Protein AF-A0A3C1V152-F1 (afdb_monomer_lite)

Radius of gyration: 14.57 Å; chains: 1; bounding box: 27×28×37 Å

Structure (mmCIF, N/CA/C/O backbone):
data_AF-A0A3C1V152-F1
#
_entry.id   AF-A0A3C1V152-F1
#
loop_
_atom_site.group_PDB
_atom_site.id
_atom_site.type_symbol
_atom_site.label_atom_id
_atom_site.label_alt_id
_atom_site.label_comp_id
_atom_site.label_asym_id
_atom_site.label_entity_id
_atom_site.label_seq_id
_atom_site.pdbx_PDB_ins_code
_atom_site.Cartn_x
_atom_site.Cartn_y
_atom_site.Cartn_z
_atom_site.occupancy
_atom_site.B_iso_or_equiv
_atom_site.auth_seq_id
_atom_site.auth_comp_id
_atom_site.auth_asym_id
_atom_site.auth_atom_id
_atom_site.pdbx_PDB_model_num
ATOM 1 N N . SER A 1 1 ? -0.862 -12.257 -17.628 1.00 51.28 1 SER A N 1
ATOM 2 C CA . SER A 1 1 ? 0.033 -11.846 -18.726 1.00 51.28 1 SER A CA 1
ATOM 3 C C . SER A 1 1 ? 1.052 -10.876 -18.169 1.00 51.28 1 SER A C 1
ATOM 5 O O . SER A 1 1 ? 0.634 -9.961 -17.474 1.00 51.28 1 SER A O 1
ATOM 7 N N . ALA A 1 2 ? 2.347 -11.104 -18.389 1.00 55.53 2 ALA A N 1
ATOM 8 C CA . ALA A 1 2 ? 3.395 -10.176 -17.960 1.00 55.53 2 ALA A CA 1
ATOM 9 C C . ALA A 1 2 ? 3.550 -9.044 -18.988 1.00 55.53 2 ALA A C 1
ATOM 11 O O . ALA A 1 2 ? 3.337 -9.268 -20.181 1.00 55.53 2 ALA A O 1
ATOM 12 N N . ILE A 1 3 ? 3.893 -7.845 -18.520 1.00 61.53 3 ILE A N 1
ATOM 13 C CA . ILE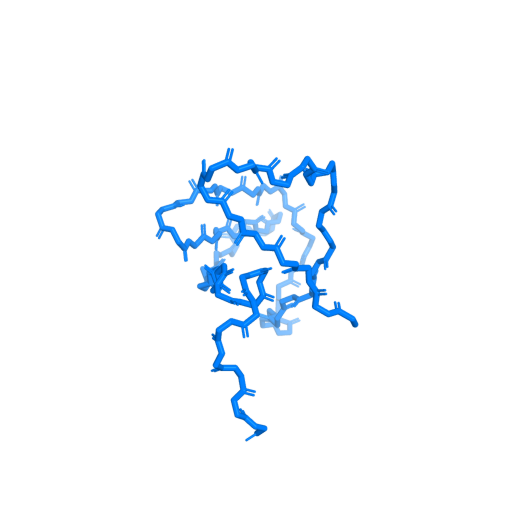 A 1 3 ? 4.214 -6.692 -19.366 1.00 61.53 3 ILE A CA 1
ATOM 14 C C . ILE A 1 3 ? 5.739 -6.637 -19.472 1.00 61.53 3 ILE A C 1
ATOM 16 O O . ILE A 1 3 ? 6.432 -6.756 -18.468 1.00 61.53 3 ILE A O 1
ATOM 20 N N . THR A 1 4 ? 6.278 -6.492 -20.681 1.00 63.81 4 THR A N 1
ATOM 21 C CA . THR A 1 4 ? 7.723 -6.324 -20.870 1.00 63.81 4 THR A CA 1
ATOM 22 C C . THR A 1 4 ? 8.069 -4.844 -20.772 1.00 63.81 4 THR A C 1
ATOM 24 O O . THR A 1 4 ? 7.673 -4.055 -21.629 1.00 63.81 4 THR A O 1
ATOM 27 N N . CYS A 1 5 ? 8.804 -4.468 -19.730 1.00 60.34 5 CYS A N 1
ATOM 28 C CA . CYS A 1 5 ? 9.303 -3.109 -19.527 1.00 60.34 5 CYS A CA 1
ATOM 29 C C . CYS A 1 5 ? 10.773 -3.011 -19.971 1.00 60.34 5 CYS A C 1
ATOM 31 O O . CYS A 1 5 ? 11.557 -3.926 -19.731 1.00 60.34 5 CYS A O 1
ATOM 33 N N . SER A 1 6 ? 11.149 -1.909 -20.624 1.00 66.19 6 SER A N 1
ATOM 34 C CA . SER A 1 6 ? 12.520 -1.614 -21.060 1.00 66.19 6 SER A CA 1
ATOM 35 C C . SER A 1 6 ? 12.825 -0.138 -20.831 1.00 66.19 6 SER A C 1
ATOM 37 O O . SER A 1 6 ? 11.983 0.707 -21.127 1.00 66.19 6 SER A O 1
ATOM 39 N N . ASP A 1 7 ? 14.038 0.182 -20.384 1.00 63.06 7 ASP A N 1
ATOM 40 C CA . ASP A 1 7 ? 14.483 1.574 -20.221 1.00 63.06 7 ASP A CA 1
ATOM 41 C C . ASP A 1 7 ? 14.627 2.304 -21.566 1.00 63.06 7 ASP A C 1
ATOM 43 O O . ASP A 1 7 ? 14.464 3.519 -21.643 1.00 63.06 7 ASP A O 1
ATOM 47 N N . ALA A 1 8 ? 14.898 1.564 -22.649 1.00 72.19 8 ALA A N 1
ATOM 48 C CA . ALA A 1 8 ? 15.015 2.126 -23.995 1.00 72.19 8 ALA A CA 1
ATOM 49 C C . ALA A 1 8 ? 13.650 2.516 -24.588 1.00 72.19 8 ALA A C 1
ATOM 51 O O . ALA A 1 8 ? 13.565 3.431 -25.406 1.00 72.19 8 ALA A O 1
ATOM 52 N N . THR A 1 9 ? 12.582 1.833 -24.170 1.00 67.88 9 THR A N 1
ATOM 53 C CA . THR A 1 9 ? 11.197 2.121 -24.560 1.00 67.88 9 THR A CA 1
ATOM 54 C C . THR A 1 9 ? 10.289 1.927 -23.345 1.00 67.88 9 THR A C 1
ATOM 56 O O . THR A 1 9 ? 9.735 0.833 -23.171 1.00 67.88 9 THR A O 1
ATOM 59 N N . PRO A 1 10 ? 10.143 2.955 -22.487 1.00 65.50 10 PRO A N 1
ATOM 60 C CA . PRO A 1 10 ? 9.324 2.848 -21.289 1.00 65.50 10 PRO A CA 1
ATOM 61 C C . PRO A 1 10 ? 7.894 2.460 -21.662 1.00 65.50 10 PRO A C 1
ATOM 63 O O . PRO A 1 10 ? 7.262 3.103 -22.503 1.00 65.50 10 PRO A O 1
ATOM 66 N N . ALA A 1 11 ? 7.387 1.389 -21.055 1.00 67.69 11 ALA A N 1
ATOM 67 C CA . ALA A 1 11 ? 6.004 0.982 -21.252 1.00 67.69 11 ALA A CA 1
ATOM 68 C C . ALA A 1 11 ? 5.074 2.029 -20.615 1.00 67.69 11 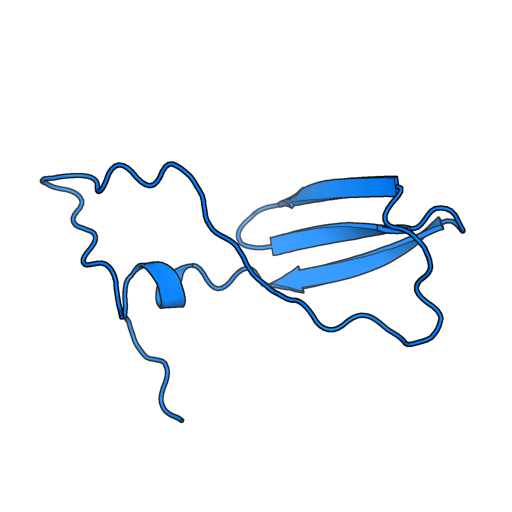ALA A C 1
ATOM 70 O O . ALA A 1 11 ? 5.196 2.320 -19.426 1.00 67.69 11 ALA A O 1
ATOM 71 N N . ASP A 1 12 ? 4.140 2.582 -21.395 1.00 69.38 12 ASP A N 1
ATOM 72 C CA . ASP A 1 12 ? 3.112 3.501 -20.887 1.00 69.38 12 ASP A CA 1
ATOM 73 C C . ASP A 1 12 ? 2.061 2.705 -20.095 1.00 69.38 12 ASP A C 1
ATOM 75 O O . ASP A 1 12 ? 1.101 2.168 -20.657 1.00 69.38 12 ASP A O 1
ATOM 79 N N . ILE A 1 13 ? 2.267 2.577 -18.781 1.00 67.94 13 ILE A N 1
ATOM 80 C CA . ILE A 1 13 ? 1.333 1.901 -17.877 1.00 67.94 13 ILE A CA 1
ATOM 81 C C . ILE A 1 13 ? 0.408 2.941 -17.251 1.00 67.94 13 ILE A C 1
ATOM 83 O O . ILE A 1 13 ? 0.782 3.670 -16.336 1.00 67.94 13 ILE A O 1
ATOM 87 N N . ARG A 1 14 ? -0.840 2.969 -17.723 1.00 64.44 14 ARG A N 1
ATOM 88 C CA . ARG A 1 14 ? -1.844 3.949 -17.275 1.00 64.44 14 ARG A CA 1
ATOM 89 C C . ARG A 1 14 ? -2.595 3.546 -16.012 1.00 64.44 14 ARG A C 1
ATOM 91 O O . ARG A 1 14 ? -3.168 4.401 -15.345 1.00 6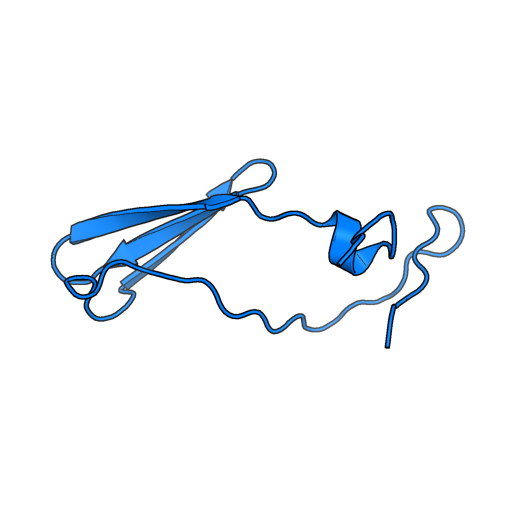4.44 14 ARG A O 1
ATOM 98 N N . SER A 1 15 ? -2.624 2.254 -15.691 1.00 61.66 15 SER A N 1
ATOM 99 C CA . SER A 1 15 ? -3.270 1.745 -14.481 1.00 61.66 15 SER A CA 1
ATOM 100 C C . SER A 1 15 ? -2.716 0.380 -14.092 1.00 61.66 15 SER A C 1
ATOM 102 O O . SER A 1 15 ? -2.613 -0.505 -14.942 1.00 61.66 15 SER A O 1
ATOM 104 N N . ILE A 1 16 ? -2.450 0.188 -12.801 1.00 65.44 16 ILE A N 1
ATOM 105 C CA . ILE A 1 16 ? -2.164 -1.116 -12.198 1.00 65.44 16 ILE A CA 1
ATOM 106 C C . ILE A 1 16 ? -3.221 -1.354 -11.122 1.00 65.44 16 ILE A C 1
ATOM 108 O O . ILE A 1 16 ? -3.492 -0.471 -10.311 1.00 65.44 16 ILE A O 1
ATOM 112 N N . GLN A 1 17 ? -3.824 -2.540 -11.121 1.00 67.00 17 GLN A N 1
ATOM 113 C CA . GLN A 1 17 ? -4.714 -2.993 -10.055 1.00 67.00 17 GLN A CA 1
ATOM 114 C C . GLN A 1 17 ? -4.028 -4.130 -9.303 1.00 67.00 17 GLN A C 1
ATOM 116 O O . GLN A 1 17 ? -3.539 -5.077 -9.917 1.00 67.00 17 GLN A O 1
ATOM 121 N N . GLY A 1 18 ? -3.983 -4.024 -7.978 1.00 71.00 18 GLY A N 1
ATOM 122 C CA . GLY A 1 18 ? -3.417 -5.034 -7.092 1.00 71.00 18 GLY A CA 1
ATOM 123 C C . GLY A 1 18 ? -4.319 -5.253 -5.884 1.00 71.00 18 GLY A C 1
ATOM 124 O O . GLY A 1 18 ? -5.110 -4.382 -5.525 1.00 71.00 18 GLY A O 1
ATOM 125 N N . ALA A 1 19 ? -4.195 -6.423 -5.264 1.00 77.44 19 ALA A N 1
ATOM 126 C CA . ALA A 1 19 ? -4.832 -6.738 -3.994 1.00 77.44 19 ALA A CA 1
ATOM 127 C C . ALA A 1 19 ? -3.742 -6.992 -2.952 1.00 77.44 19 ALA A C 1
ATOM 129 O O . ALA A 1 19 ? -2.765 -7.686 -3.233 1.00 77.44 19 ALA A O 1
ATOM 130 N N . VAL A 1 20 ? -3.913 -6.433 -1.757 1.00 79.00 20 VAL A N 1
ATOM 131 C CA . VAL A 1 20 ? -3.000 -6.631 -0.631 1.00 79.00 20 VAL A CA 1
ATOM 132 C C . VAL A 1 20 ? -3.765 -7.224 0.541 1.00 79.00 20 VAL A C 1
ATOM 134 O O . VAL A 1 20 ? -4.928 -6.890 0.767 1.00 79.00 20 VAL A O 1
ATOM 137 N N . SER A 1 21 ? -3.123 -8.132 1.273 1.00 83.19 21 SER A N 1
ATOM 138 C CA . SER A 1 21 ? -3.707 -8.678 2.497 1.00 83.19 21 SER A CA 1
ATOM 139 C C . SER A 1 21 ? -3.562 -7.660 3.620 1.00 83.19 21 SER A C 1
ATOM 141 O O . SER A 1 21 ? -2.466 -7.163 3.867 1.00 83.19 21 SER A O 1
ATOM 143 N N . VAL A 1 22 ? -4.662 -7.377 4.310 1.00 86.69 22 VAL A N 1
ATOM 144 C CA . VAL A 1 22 ? -4.693 -6.537 5.511 1.00 86.69 22 VAL A CA 1
ATOM 145 C C . VAL A 1 22 ? -5.236 -7.354 6.688 1.00 86.69 22 VAL A C 1
ATOM 147 O O . VAL A 1 22 ? -5.947 -8.339 6.464 1.00 86.69 22 VAL A O 1
ATOM 150 N N . PRO A 1 23 ? -4.907 -7.000 7.942 1.00 89.50 23 PRO A N 1
ATOM 151 C CA . PRO A 1 23 ? -5.490 -7.643 9.115 1.00 89.50 23 PRO A CA 1
ATOM 152 C C . PRO A 1 23 ? -7.021 -7.606 9.076 1.00 89.50 23 PRO A C 1
ATOM 154 O O . PRO A 1 23 ? -7.607 -6.639 8.604 1.00 89.50 23 PRO A O 1
ATOM 157 N N . ALA A 1 24 ? -7.684 -8.615 9.645 1.00 92.62 24 ALA A N 1
ATOM 158 C CA . ALA A 1 24 ? -9.152 -8.668 9.684 1.00 92.62 24 ALA A CA 1
ATOM 159 C C . ALA A 1 24 ? -9.794 -7.488 10.443 1.00 92.62 24 ALA A C 1
ATOM 161 O O . ALA A 1 24 ? -10.969 -7.194 10.252 1.00 92.62 24 ALA A O 1
ATOM 162 N N . THR A 1 25 ? -9.029 -6.822 11.311 1.00 92.94 25 THR A N 1
ATOM 163 C CA . THR A 1 25 ? -9.447 -5.616 12.038 1.00 92.94 25 THR A CA 1
ATOM 164 C C . THR A 1 25 ? -9.332 -4.338 11.215 1.00 92.94 25 THR A C 1
ATOM 166 O O . THR A 1 25 ? -9.770 -3.291 11.683 1.00 92.94 25 THR A O 1
ATOM 169 N N . PHE A 1 26 ? -8.707 -4.403 10.040 1.00 94.75 26 PHE A N 1
ATOM 170 C CA . PHE A 1 26 ? -8.476 -3.245 9.198 1.00 94.75 26 PHE A CA 1
ATOM 171 C C . PHE A 1 26 ? -9.790 -2.852 8.522 1.00 94.75 26 PHE A C 1
ATOM 173 O O . PHE A 1 26 ? -10.340 -3.598 7.710 1.00 94.75 26 PHE A O 1
ATOM 180 N N . ASP A 1 27 ? -10.313 -1.692 8.906 1.00 93.50 27 ASP A N 1
ATOM 181 C CA . ASP A 1 27 ? -11.543 -1.134 8.364 1.00 93.50 27 ASP A CA 1
ATOM 182 C C . ASP A 1 27 ? -11.279 -0.390 7.043 1.00 93.50 27 ASP A C 1
ATOM 184 O O . ASP A 1 27 ? -10.438 -0.790 6.234 1.00 93.50 27 ASP A O 1
ATOM 188 N N . ARG A 1 28 ? -12.046 0.660 6.744 1.00 94.44 28 ARG A N 1
ATOM 189 C CA . ARG A 1 28 ? -11.933 1.363 5.463 1.00 94.44 28 ARG A CA 1
ATOM 190 C C . ARG A 1 28 ? -10.601 2.093 5.362 1.00 94.44 28 ARG A C 1
ATOM 192 O O . ARG A 1 28 ? -10.174 2.737 6.312 1.00 94.44 28 ARG A O 1
ATOM 199 N N . VAL A 1 29 ? -9.978 2.033 4.186 1.00 93.50 29 VAL A N 1
ATOM 200 C CA . VAL A 1 29 ? -8.803 2.853 3.872 1.00 93.50 29 VAL A CA 1
ATOM 201 C C . VAL A 1 29 ? -9.233 4.317 3.828 1.00 93.50 29 VAL A C 1
ATOM 203 O O . VAL A 1 29 ? -10.081 4.688 3.019 1.00 93.50 29 VAL A O 1
ATOM 206 N N . ALA A 1 30 ? -8.625 5.136 4.678 1.00 95.75 30 ALA A N 1
ATOM 207 C CA . ALA A 1 30 ? -8.777 6.585 4.678 1.00 95.75 30 ALA A CA 1
ATOM 208 C C . ALA A 1 30 ? -7.700 7.263 3.819 1.00 95.75 30 ALA A C 1
ATOM 210 O O . ALA A 1 30 ? -7.960 8.285 3.188 1.00 95.75 30 ALA A O 1
ATOM 211 N N . GLU A 1 31 ? -6.487 6.705 3.797 1.00 94.38 31 GLU A N 1
ATOM 212 C CA . GLU A 1 31 ? -5.336 7.302 3.121 1.00 94.38 31 GLU A CA 1
ATOM 213 C C . GLU A 1 31 ? -4.353 6.235 2.629 1.00 94.38 31 GLU A C 1
ATOM 215 O O . GLU A 1 31 ? -4.201 5.172 3.240 1.00 94.38 31 GLU A O 1
ATOM 220 N N . ILE A 1 32 ? -3.679 6.542 1.520 1.00 91.25 32 ILE A N 1
ATOM 221 C CA . ILE A 1 32 ? -2.611 5.730 0.937 1.00 91.25 32 ILE A CA 1
ATOM 222 C C . ILE A 1 32 ? -1.371 6.611 0.814 1.00 91.25 32 ILE A C 1
ATOM 224 O O . ILE A 1 32 ? -1.391 7.612 0.098 1.00 91.25 32 ILE A O 1
ATOM 228 N N . CYS A 1 33 ? -0.291 6.210 1.475 1.00 89.56 33 CYS A N 1
ATOM 229 C CA . CYS A 1 33 ? 1.013 6.851 1.372 1.00 89.56 33 CYS A CA 1
ATOM 230 C C . CYS A 1 33 ? 1.946 5.976 0.535 1.00 89.56 33 CYS A C 1
ATOM 232 O O . CYS A 1 33 ? 2.078 4.781 0.799 1.00 89.56 33 CYS A O 1
ATOM 234 N N . PHE A 1 34 ? 2.609 6.574 -0.452 1.00 86.69 34 PHE A N 1
ATOM 235 C CA . PHE A 1 34 ? 3.601 5.895 -1.282 1.00 86.69 34 PHE A CA 1
ATOM 236 C C . PHE A 1 34 ? 4.998 6.151 -0.720 1.00 86.69 34 PHE A C 1
ATOM 238 O O . PHE A 1 34 ? 5.386 7.306 -0.533 1.00 86.69 34 PHE A O 1
ATOM 245 N N . GLY A 1 35 ? 5.722 5.072 -0.432 1.00 84.12 35 GLY A N 1
ATOM 246 C CA . GLY A 1 35 ? 7.108 5.093 0.026 1.00 84.12 35 GLY A CA 1
ATOM 247 C C . GLY A 1 35 ? 8.060 4.518 -1.021 1.00 84.12 35 GLY A C 1
ATOM 248 O O . GLY A 1 35 ? 7.676 4.252 -2.163 1.00 84.12 35 GLY A O 1
ATOM 249 N N . ASP A 1 36 ? 9.313 4.306 -0.625 1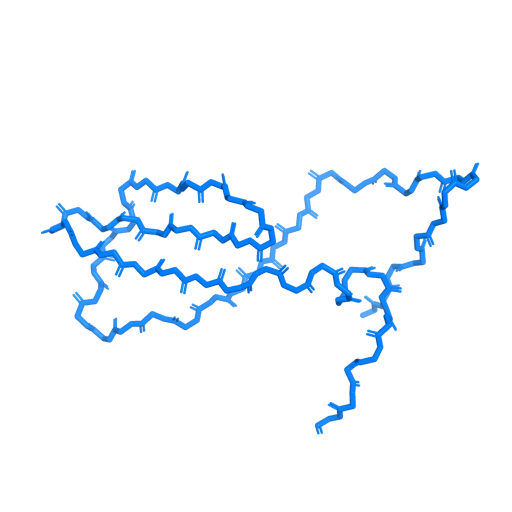.00 85.25 36 ASP A N 1
ATOM 250 C CA . ASP A 1 36 ? 10.296 3.635 -1.473 1.00 85.25 36 ASP A CA 1
ATOM 251 C C . ASP A 1 36 ? 10.027 2.122 -1.499 1.00 85.25 36 ASP A C 1
ATOM 253 O O . ASP A 1 36 ? 10.260 1.421 -0.518 1.00 85.25 36 ASP A O 1
ATOM 257 N N . ASN A 1 37 ? 9.509 1.617 -2.624 1.00 82.69 37 ASN A N 1
ATOM 258 C CA . ASN A 1 37 ? 9.113 0.213 -2.818 1.00 82.69 37 ASN A CA 1
ATOM 259 C C . ASN A 1 37 ? 8.071 -0.311 -1.819 1.00 82.69 37 ASN A C 1
ATOM 261 O O . ASN A 1 37 ? 8.007 -1.510 -1.543 1.00 82.69 37 ASN A O 1
ATOM 265 N N . GLU A 1 38 ? 7.215 0.565 -1.303 1.00 87.00 38 GLU A N 1
ATOM 266 C CA . GLU A 1 38 ? 6.146 0.195 -0.383 1.00 87.00 38 GLU A CA 1
ATOM 267 C C . GLU A 1 38 ? 4.953 1.140 -0.485 1.00 87.00 38 GLU A C 1
ATOM 269 O O . GLU A 1 38 ? 5.049 2.278 -0.954 1.00 87.00 38 GLU A O 1
ATOM 274 N N . ILE A 1 39 ? 3.815 0.653 -0.008 1.00 89.69 39 ILE A N 1
ATOM 275 C CA . ILE A 1 39 ? 2.652 1.483 0.280 1.00 89.69 39 ILE A CA 1
ATOM 276 C C . ILE A 1 39 ? 2.285 1.327 1.744 1.00 89.69 39 ILE A C 1
ATOM 278 O O . ILE A 1 39 ? 2.328 0.227 2.291 1.00 89.69 39 ILE A O 1
ATOM 282 N N . THR A 1 40 ? 1.877 2.422 2.368 1.00 92.81 40 THR A N 1
ATOM 283 C CA . THR A 1 40 ? 1.285 2.400 3.701 1.00 92.81 40 THR A CA 1
ATOM 284 C C . THR A 1 40 ? -0.179 2.791 3.596 1.00 92.81 40 THR A C 1
ATOM 286 O O . THR A 1 40 ? -0.515 3.870 3.111 1.00 92.81 40 THR A O 1
ATOM 289 N N . LEU A 1 41 ? -1.052 1.894 4.042 1.00 94.12 41 LEU A N 1
ATOM 290 C CA . LEU A 1 41 ? -2.484 2.118 4.149 1.00 94.12 41 LEU A CA 1
ATOM 291 C C . LEU A 1 41 ? -2.797 2.598 5.562 1.00 94.12 41 LEU A C 1
ATOM 293 O O . LEU A 1 41 ? -2.446 1.920 6.532 1.00 94.12 41 LEU A O 1
ATOM 297 N N . ARG A 1 42 ? -3.496 3.728 5.674 1.00 96.12 42 ARG A N 1
ATOM 298 C CA . ARG A 1 42 ? -4.090 4.185 6.932 1.00 96.12 42 ARG A CA 1
ATOM 299 C C . ARG A 1 42 ? -5.588 3.966 6.894 1.00 96.12 42 ARG A C 1
ATOM 301 O O . ARG A 1 42 ? -6.255 4.384 5.947 1.00 96.12 42 ARG A O 1
ATOM 308 N N . SER A 1 43 ? -6.107 3.317 7.921 1.00 96.38 43 SER A N 1
ATOM 309 C CA . SER A 1 43 ? -7.529 3.054 8.058 1.00 96.38 43 SER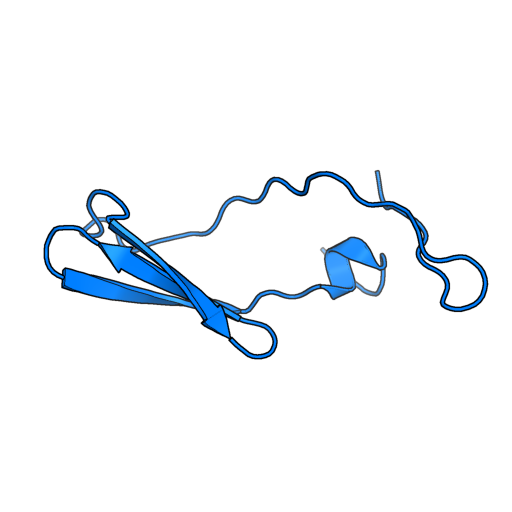 A CA 1
ATOM 310 C C . SER A 1 43 ? -8.268 4.228 8.722 1.00 96.38 43 SER A C 1
ATOM 312 O O . SER A 1 43 ? -7.641 5.087 9.350 1.00 96.38 43 SER A O 1
ATOM 314 N N . GLU A 1 44 ? -9.595 4.290 8.595 1.00 97.00 44 GLU A N 1
ATOM 315 C CA . GLU A 1 44 ? -10.433 5.312 9.250 1.00 97.00 44 GLU A CA 1
ATOM 316 C C . GLU A 1 44 ? -10.321 5.250 10.781 1.00 97.00 44 GLU A C 1
ATOM 318 O O . GLU A 1 44 ? -10.251 6.293 11.434 1.00 97.00 44 GLU A O 1
ATOM 323 N N . SER A 1 45 ? -10.206 4.047 11.352 1.00 96.00 45 SER A N 1
ATOM 324 C CA . SER A 1 45 ? -9.916 3.848 12.780 1.00 96.00 45 SER A CA 1
ATOM 325 C C . SER A 1 45 ? -8.469 4.176 13.187 1.00 96.00 45 SER A C 1
ATOM 327 O O . SER A 1 45 ? -8.146 4.154 14.376 1.00 96.00 45 SER A O 1
ATOM 329 N N . GLY A 1 46 ? -7.600 4.513 12.228 1.00 95.69 46 GLY A N 1
ATOM 330 C CA . GLY A 1 46 ? -6.213 4.922 12.455 1.00 95.69 46 GLY A CA 1
ATOM 331 C C . GLY A 1 46 ? -5.190 3.784 12.452 1.00 95.69 46 GLY A C 1
ATOM 332 O O . GLY A 1 46 ? -4.024 4.033 12.761 1.00 95.69 46 GLY A O 1
ATOM 333 N N . GLN A 1 47 ? -5.577 2.554 12.096 1.00 96.06 47 GLN A N 1
ATOM 334 C CA . GLN A 1 47 ? -4.619 1.458 11.928 1.00 96.06 47 GLN A CA 1
ATOM 335 C C . GLN A 1 47 ? -3.719 1.708 10.714 1.00 96.06 47 GLN A C 1
ATOM 337 O O . GLN A 1 47 ? -4.150 2.274 9.711 1.00 96.06 47 GLN A O 1
ATOM 342 N N . LEU A 1 48 ? -2.466 1.260 10.801 1.00 95.69 48 LEU A N 1
ATOM 343 C CA . LEU A 1 48 ? -1.481 1.367 9.728 1.00 95.69 48 LEU A CA 1
ATOM 344 C C . LEU A 1 48 ? -1.035 -0.021 9.282 1.00 95.69 48 LEU A C 1
ATOM 346 O O . LEU A 1 48 ? -0.705 -0.868 10.113 1.00 95.69 48 LEU A O 1
ATOM 350 N N . VAL A 1 49 ? -1.004 -0.234 7.969 1.00 93.38 49 VAL A N 1
ATOM 351 C CA . VAL A 1 49 ? -0.443 -1.437 7.348 1.00 93.38 49 VAL A CA 1
ATOM 352 C C . VAL A 1 49 ? 0.498 -1.013 6.237 1.00 93.38 49 VAL A C 1
ATOM 354 O O . VAL A 1 49 ? 0.077 -0.372 5.276 1.00 93.38 49 VAL A O 1
ATOM 357 N N . THR A 1 50 ? 1.761 -1.406 6.357 1.00 92.62 50 THR A N 1
ATOM 358 C CA . THR A 1 50 ? 2.768 -1.214 5.314 1.00 92.62 50 THR A CA 1
ATOM 359 C C . THR A 1 50 ? 2.916 -2.501 4.522 1.00 92.62 50 THR A C 1
ATOM 361 O O . THR A 1 50 ? 3.100 -3.578 5.092 1.00 92.62 50 THR A O 1
ATOM 364 N N . VAL A 1 51 ? 2.806 -2.390 3.203 1.00 86.56 51 VAL A N 1
ATOM 365 C CA . VAL A 1 51 ? 2.899 -3.513 2.278 1.00 86.56 51 VAL A CA 1
ATOM 366 C C . VAL A 1 51 ? 4.044 -3.247 1.307 1.00 86.56 51 VAL A C 1
ATOM 368 O O . VAL A 1 51 ? 4.047 -2.195 0.660 1.00 86.56 51 VAL A O 1
ATOM 371 N N . PRO A 1 52 ? 4.997 -4.184 1.158 1.00 84.75 52 PRO A N 1
ATOM 372 C CA . PRO A 1 52 ? 6.046 -4.045 0.163 1.00 84.75 52 PRO A CA 1
ATOM 373 C C . PRO A 1 52 ? 5.436 -4.080 -1.240 1.00 84.75 52 PRO A C 1
ATOM 375 O O . PRO A 1 52 ? 4.653 -4.971 -1.583 1.00 84.75 52 PRO A O 1
ATOM 378 N N . LEU A 1 53 ? 5.821 -3.121 -2.072 1.00 76.31 53 LEU A N 1
ATOM 379 C CA . LEU A 1 53 ? 5.415 -3.028 -3.463 1.00 76.31 53 LEU A CA 1
ATOM 380 C C . LEU A 1 53 ? 6.529 -3.620 -4.325 1.00 76.31 53 LEU A C 1
ATOM 382 O O . LEU A 1 53 ? 7.490 -2.957 -4.704 1.00 76.31 53 LEU A O 1
ATOM 386 N N . ASN A 1 54 ? 6.417 -4.913 -4.620 1.00 68.25 54 ASN A N 1
ATOM 387 C CA . ASN A 1 54 ? 7.432 -5.610 -5.399 1.00 68.25 54 ASN A CA 1
ATOM 388 C C . ASN A 1 54 ? 7.242 -5.358 -6.900 1.00 68.25 54 ASN A C 1
ATOM 390 O O . ASN A 1 54 ? 6.751 -6.222 -7.615 1.00 68.25 54 ASN A O 1
ATOM 394 N N . TYR A 1 55 ? 7.643 -4.191 -7.404 1.00 63.50 55 TYR A N 1
ATOM 395 C CA . TYR A 1 55 ? 7.503 -3.819 -8.821 1.00 63.50 55 TYR A CA 1
ATOM 396 C C . TYR A 1 55 ? 8.113 -4.835 -9.811 1.00 63.50 55 TYR A C 1
ATOM 398 O O . TYR A 1 55 ? 7.806 -4.787 -11.000 1.00 63.50 55 TYR A O 1
ATOM 406 N N . LYS A 1 56 ? 8.920 -5.804 -9.356 1.00 58.00 56 LYS A N 1
ATOM 407 C CA . LYS A 1 56 ? 9.418 -6.903 -10.193 1.00 58.00 56 LYS A CA 1
ATOM 408 C C . LYS A 1 56 ? 8.305 -7.742 -10.825 1.00 58.00 56 LYS A C 1
ATOM 410 O O . LYS A 1 56 ? 8.513 -8.260 -11.917 1.00 58.00 56 LYS A O 1
ATOM 415 N N . PHE A 1 57 ? 7.107 -7.820 -10.224 1.00 53.06 57 PHE A N 1
ATOM 416 C CA . PHE A 1 57 ? 5.958 -8.453 -10.895 1.00 53.06 57 PHE A CA 1
ATOM 417 C C . PHE A 1 57 ? 5.522 -7.677 -12.152 1.00 53.06 57 PHE A C 1
ATOM 419 O O . PHE A 1 57 ? 5.033 -8.288 -13.100 1.00 53.06 57 PHE A O 1
ATOM 426 N N . VAL A 1 58 ? 5.715 -6.350 -12.176 1.00 55.69 58 VAL A N 1
ATOM 427 C CA . VAL A 1 58 ? 5.472 -5.491 -13.350 1.00 55.69 58 VAL A CA 1
ATOM 428 C C . VAL A 1 58 ? 6.545 -5.728 -14.408 1.00 55.69 58 VAL A C 1
ATOM 430 O O . VAL A 1 58 ? 6.228 -5.751 -15.590 1.00 55.69 58 VAL A O 1
ATOM 433 N N . LEU A 1 59 ? 7.790 -5.961 -13.979 1.00 54.31 59 LEU A N 1
ATOM 434 C CA . LEU A 1 59 ? 8.931 -6.227 -14.862 1.00 54.31 59 LEU A CA 1
ATOM 435 C C . LEU A 1 59 ? 9.024 -7.689 -15.338 1.00 54.31 59 LEU A C 1
ATOM 437 O O . LEU A 1 59 ? 9.849 -8.003 -16.190 1.00 54.31 59 LEU A O 1
ATOM 441 N N . GLY A 1 60 ? 8.201 -8.593 -14.797 1.00 47.97 60 GLY A N 1
ATOM 442 C CA . GLY A 1 60 ? 8.238 -10.021 -15.124 1.00 47.97 60 GLY A CA 1
ATOM 443 C C . GLY A 1 60 ? 9.460 -10.773 -14.580 1.00 47.97 60 GLY A C 1
ATOM 444 O O . GLY A 1 60 ? 9.663 -11.932 -14.938 1.00 47.97 60 GLY A O 1
ATOM 445 N N . GLU A 1 61 ? 10.262 -10.163 -13.704 1.00 46.19 61 GLU A N 1
ATOM 446 C CA . GLU A 1 61 ? 11.442 -10.808 -13.128 1.00 46.19 61 GLU A CA 1
ATOM 447 C C . GLU A 1 61 ? 11.088 -11.574 -11.844 1.00 46.19 61 GLU A C 1
ATOM 449 O O . GLU A 1 61 ? 10.989 -11.013 -10.755 1.00 46.19 61 GLU A O 1
ATOM 454 N N . GLY A 1 62 ? 10.948 -12.896 -11.972 1.00 47.59 62 GLY A N 1
ATOM 455 C CA . GLY A 1 62 ? 11.240 -13.821 -10.872 1.00 47.59 62 GLY A CA 1
ATOM 456 C C . GLY A 1 62 ? 10.157 -14.029 -9.813 1.00 47.59 62 GLY A C 1
ATOM 457 O O . GLY A 1 62 ? 10.478 -14.092 -8.629 1.00 47.59 62 GLY A O 1
ATOM 458 N N . LEU A 1 63 ? 8.899 -14.232 -10.209 1.00 42.25 63 LEU A N 1
ATOM 459 C CA . LEU A 1 63 ? 7.973 -15.010 -9.378 1.00 42.25 63 LEU A CA 1
ATOM 460 C 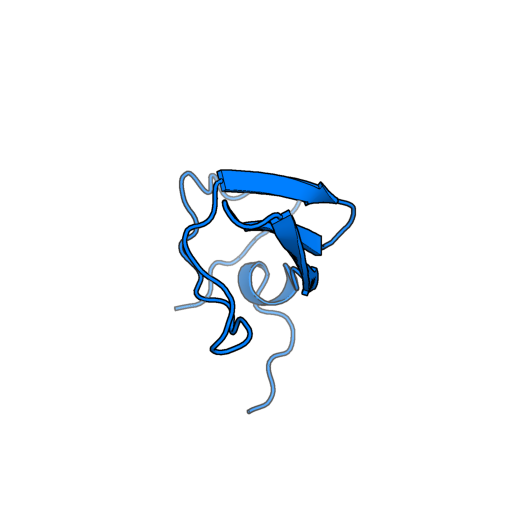C . LEU A 1 63 ? 8.149 -16.495 -9.731 1.00 42.25 63 LEU A C 1
ATOM 462 O O . LEU A 1 63 ? 7.574 -16.973 -10.708 1.00 42.25 63 LEU A O 1
ATOM 466 N N . GLN A 1 64 ? 8.982 -17.214 -8.971 1.00 42.78 64 GLN A N 1
ATOM 467 C CA . GLN A 1 64 ? 8.805 -18.665 -8.859 1.00 42.78 64 GLN A CA 1
ATOM 468 C C . GLN A 1 64 ? 7.575 -18.938 -7.974 1.00 42.78 64 GLN A C 1
ATOM 470 O O . GLN A 1 64 ? 7.325 -18.149 -7.060 1.00 42.78 64 GLN A O 1
ATOM 475 N N . PRO A 1 65 ? 6.792 -19.982 -8.303 1.00 50.81 65 PRO A N 1
ATOM 476 C CA . PRO A 1 65 ? 5.501 -20.269 -7.678 1.00 50.81 65 PRO A CA 1
ATOM 477 C C . PRO A 1 65 ? 5.586 -20.540 -6.175 1.00 50.81 65 PRO A C 1
ATOM 479 O O . PRO A 1 65 ? 6.642 -21.034 -5.715 1.00 50.81 65 PRO A O 1
#

pLDDT: mean 76.15, std 16.8, range [42.25, 97.0]

Secondary structure (DSSP, 8-state):
------SSS--------------TT---EEEEEEETTEEEEEETT--EEEEE--THHHHT-----

Foldseek 3Di:
DADAADPVDGDPDPDDDDDDDDPPPAAAFPDWDDDDQWIWTAGPVGDIDIDGNPCVSNNVPDDDD

Sequence (65 aa):
SAITCSDATPADIRSIQGAVSVPATFDRVAEICFGDNEITLRSESGQLVTVPLNYKFVLGEGLQP